Protein AF-A0A7S1WES9-F1 (afdb_monomer_lite)

InterPro domains:
  IPR001609 Myosin head, motor domain-like [PS51456] (1-42)
  IPR027417 P-loop containing nucleoside triphosphate hydrolase [SSF52540] (3-101)

Foldseek 3Di:
DVVLVVVLVCQLVPNDPVQWDDDPDDIDGHPPVVVVVVCCVVVVDDGDVVSNVVSVVVVVVVVVVVVVVVVVCVVVVVVVVVVVVVVVVVVVVVVVVVVVVVVVVVVVVVVVVVVVVD

Sequence (118 aa):
GMRTFIEALMTAYEVPRKEWVLGMSRLFLKAGQLQALEDMRSEGARPKTENLARIVSGIIRKRWGRAGNAVRLCNYIPRLVAEIRERKLRALRRFRAAARAVRLARALWRTVRERRLE

pLDDT: mean 82.08, std 10.6, range [54.97, 95.56]

Structure (mmCIF, N/CA/C/O backbone):
data_AF-A0A7S1WES9-F1
#
_entry.id   AF-A0A7S1WES9-F1
#
loop_
_atom_site.group_PDB
_atom_site.id
_atom_site.type_symbol
_atom_site.label_atom_id
_atom_site.label_alt_id
_atom_site.label_comp_id
_atom_site.label_asym_id
_atom_site.label_entity_id
_atom_site.label_seq_id
_atom_site.pdbx_PDB_ins_code
_atom_site.Cartn_x
_atom_site.Cartn_y
_atom_site.Cartn_z
_atom_site.occupancy
_atom_site.B_iso_or_equiv
_atom_site.auth_seq_id
_atom_site.auth_comp_id
_atom_site.auth_asym_id
_atom_site.auth_atom_id
_atom_site.pdbx_PDB_model_num
ATOM 1 N N . GLY A 1 1 ? -1.428 4.112 17.222 1.00 62.56 1 GLY A N 1
ATOM 2 C CA . GLY A 1 1 ? -2.032 3.504 18.426 1.00 62.56 1 GLY A CA 1
ATOM 3 C C . GLY A 1 1 ? -3.368 4.138 18.761 1.00 62.56 1 GLY A C 1
ATOM 4 O O . GLY A 1 1 ? -4.389 3.474 18.662 1.00 62.56 1 GLY A O 1
ATOM 5 N N . MET A 1 2 ? -3.361 5.433 19.077 1.00 69.44 2 MET A N 1
ATOM 6 C CA . MET A 1 2 ? -4.509 6.174 19.620 1.00 69.44 2 MET A CA 1
ATOM 7 C C . MET A 1 2 ? -5.757 6.209 18.713 1.00 69.44 2 MET A C 1
ATOM 9 O O . MET A 1 2 ? -6.863 6.005 19.188 1.00 69.44 2 MET A O 1
ATOM 13 N N . ARG A 1 3 ? -5.596 6.341 17.387 1.00 76.31 3 ARG A N 1
ATOM 14 C CA . ARG A 1 3 ? -6.717 6.302 16.419 1.00 76.31 3 ARG A CA 1
ATOM 15 C C . ARG A 1 3 ? -7.465 4.967 16.409 1.00 76.31 3 ARG A C 1
ATOM 17 O O . ARG A 1 3 ? -8.684 4.945 16.326 1.00 76.31 3 ARG A O 1
ATOM 24 N N . THR A 1 4 ? -6.733 3.861 16.527 1.00 75.75 4 THR A N 1
ATOM 25 C CA . THR A 1 4 ? -7.311 2.510 16.599 1.00 75.75 4 THR A CA 1
ATOM 26 C C . THR A 1 4 ? -7.980 2.266 17.946 1.00 75.75 4 THR A C 1
ATOM 28 O O . THR A 1 4 ? -8.997 1.589 17.994 1.00 75.75 4 THR A O 1
ATOM 31 N N . PHE A 1 5 ? -7.431 2.838 19.020 1.00 75.25 5 PHE A N 1
ATOM 32 C CA . PHE A 1 5 ? -8.058 2.818 20.338 1.00 75.25 5 PHE A CA 1
ATOM 33 C C . PHE A 1 5 ? -9.384 3.583 20.338 1.00 75.25 5 PHE A C 1
ATOM 35 O O . PHE A 1 5 ? -10.385 3.041 20.779 1.00 75.25 5 PHE A O 1
ATOM 42 N N . ILE A 1 6 ? -9.425 4.789 19.768 1.00 77.31 6 ILE A N 1
ATOM 43 C CA . ILE A 1 6 ? -10.664 5.571 19.689 1.00 77.31 6 ILE A CA 1
ATOM 44 C C . ILE A 1 6 ? -11.682 4.896 18.762 1.00 77.31 6 ILE A C 1
ATOM 46 O O . ILE A 1 6 ? -12.846 4.804 19.120 1.00 77.31 6 ILE A O 1
ATOM 50 N N . GLU A 1 7 ? -11.260 4.335 17.622 1.00 76.81 7 GLU A N 1
ATOM 51 C CA . GLU A 1 7 ? -12.145 3.506 16.785 1.00 76.81 7 GLU A CA 1
ATOM 52 C C . GLU A 1 7 ? -12.719 2.311 17.558 1.00 76.81 7 GLU A C 1
ATOM 54 O O . GLU A 1 7 ? -13.909 2.024 17.441 1.00 76.81 7 GLU A O 1
ATOM 59 N N . ALA A 1 8 ? -11.892 1.627 18.351 1.00 74.25 8 ALA A N 1
ATOM 60 C CA . ALA A 1 8 ? -12.329 0.518 19.188 1.00 74.25 8 ALA A CA 1
ATOM 61 C C . ALA A 1 8 ? -13.322 0.979 20.257 1.00 74.25 8 ALA A C 1
ATOM 63 O O . ALA A 1 8 ? -14.358 0.352 20.429 1.00 74.25 8 ALA A O 1
ATOM 64 N N . LEU A 1 9 ? -13.038 2.097 20.922 1.00 76.75 9 LEU A N 1
ATOM 65 C CA . LEU A 1 9 ? -13.887 2.657 21.964 1.00 76.75 9 LEU A CA 1
ATOM 66 C C . LEU A 1 9 ? -15.248 3.063 21.389 1.00 76.75 9 LEU A C 1
ATOM 68 O O . LEU A 1 9 ? -16.268 2.569 21.846 1.00 76.75 9 LEU A O 1
ATOM 72 N N . MET A 1 10 ? -15.280 3.828 20.299 1.00 78.19 10 MET A N 1
ATOM 73 C CA . MET A 1 10 ? -16.535 4.217 19.641 1.00 78.19 10 MET A CA 1
ATOM 74 C C . MET A 1 10 ? -17.350 3.006 19.159 1.00 78.19 10 MET A C 1
ATOM 76 O O . MET A 1 10 ? -18.573 3.014 19.229 1.00 78.19 10 MET A O 1
ATOM 80 N N . THR A 1 11 ? -16.681 1.940 18.701 1.00 75.06 11 THR A N 1
ATOM 81 C CA . THR A 1 11 ? -17.362 0.713 18.253 1.00 75.06 11 THR A CA 1
ATOM 82 C C . THR A 1 11 ? -17.896 -0.112 19.427 1.00 75.06 11 THR A C 1
ATOM 84 O O . THR A 1 11 ? -18.955 -0.718 19.307 1.00 75.06 11 THR A O 1
ATOM 87 N N . ALA A 1 12 ? -17.182 -0.155 20.557 1.00 70.25 12 ALA A N 1
ATOM 88 C CA . ALA A 1 12 ? -17.585 -0.929 21.734 1.00 70.25 12 ALA A CA 1
ATOM 89 C C . ALA A 1 12 ? -18.903 -0.418 22.332 1.00 70.25 12 ALA A C 1
ATOM 91 O O . ALA A 1 12 ? -19.689 -1.213 22.844 1.00 70.25 12 ALA A O 1
ATOM 92 N N . TYR A 1 13 ? -19.140 0.886 22.192 1.00 70.50 13 TYR A N 1
ATOM 93 C CA . TYR A 1 13 ? -20.330 1.594 22.657 1.00 70.50 13 TYR A CA 1
ATOM 94 C C . TYR A 1 13 ? -21.338 1.898 21.541 1.00 70.50 13 TYR A C 1
ATOM 96 O O . TYR A 1 13 ? -22.231 2.713 21.724 1.00 70.50 13 TYR A O 1
ATOM 104 N N . GLU A 1 14 ? -21.196 1.245 20.383 1.00 71.12 14 GLU A N 1
ATOM 105 C CA . GLU A 1 14 ? -22.160 1.308 19.275 1.00 71.12 14 GLU A CA 1
ATOM 106 C C . GLU A 1 14 ? -22.399 2.724 18.708 1.00 71.12 14 GLU A C 1
ATOM 108 O O . GLU A 1 14 ? -23.371 2.945 17.990 1.00 71.12 14 GLU A O 1
ATOM 113 N N . VAL A 1 15 ? -21.474 3.669 18.935 1.00 74.19 15 VAL A N 1
ATOM 114 C CA . VAL A 1 15 ? -21.580 5.038 18.410 1.00 74.19 15 VAL A CA 1
ATOM 115 C C . VAL A 1 15 ? -21.363 5.017 16.890 1.00 74.19 15 VAL A C 1
ATOM 117 O O . VAL A 1 15 ? -20.262 4.682 16.418 1.00 74.19 15 VAL A O 1
ATOM 120 N N . PRO A 1 16 ? -22.370 5.394 16.078 1.00 75.88 16 PRO A N 1
ATOM 121 C CA . PRO A 1 16 ? -22.268 5.314 14.630 1.00 75.88 16 PRO A CA 1
ATOM 122 C C . PRO A 1 16 ? -21.130 6.184 14.091 1.00 75.88 16 PRO A C 1
ATOM 124 O O . PRO A 1 16 ? -20.965 7.342 14.464 1.00 75.88 16 PRO A O 1
ATOM 127 N N . ARG A 1 17 ? -20.372 5.671 13.112 1.00 76.94 17 ARG A N 1
ATOM 128 C CA . ARG A 1 17 ? -19.221 6.382 12.510 1.00 76.94 17 ARG A CA 1
ATOM 129 C C . ARG A 1 17 ? -19.574 7.730 11.858 1.00 76.94 17 ARG A C 1
ATOM 131 O O . ARG A 1 17 ? -18.683 8.508 11.549 1.00 76.94 17 ARG A O 1
ATOM 138 N N . LYS A 1 18 ? -20.860 8.003 11.620 1.00 81.06 18 LYS A N 1
ATOM 139 C CA . LYS A 1 18 ? -21.368 9.278 11.081 1.00 81.06 18 LYS A CA 1
ATOM 140 C C . LYS A 1 18 ? -21.529 10.368 12.149 1.00 81.06 18 LYS A C 1
ATOM 142 O O . LYS A 1 18 ? -21.798 11.520 11.807 1.00 81.06 18 LYS A O 1
ATOM 147 N N . GLU A 1 19 ? -21.414 10.001 13.420 1.00 80.81 19 GLU A N 1
ATOM 148 C CA . GLU A 1 19 ? -21.675 10.876 14.566 1.00 80.81 19 GLU A CA 1
ATOM 149 C C . GLU A 1 19 ? -20.400 11.360 15.246 1.00 80.81 19 GLU A C 1
ATOM 151 O O . GLU A 1 19 ? -20.447 12.227 16.114 1.00 80.81 19 GLU A O 1
ATOM 156 N N . TRP A 1 20 ? -19.249 10.861 14.801 1.00 84.38 20 TRP A N 1
ATOM 157 C CA . TRP A 1 20 ? -17.958 11.263 15.320 1.00 84.38 20 TRP A CA 1
ATOM 158 C C . TRP A 1 20 ? -16.897 11.279 14.224 1.00 84.38 20 TRP A C 1
ATOM 160 O O . TRP A 1 20 ? -16.927 10.506 13.266 1.00 84.38 20 TRP A O 1
ATOM 170 N N . VAL A 1 21 ? -15.934 12.181 14.368 1.00 85.50 21 VAL A N 1
ATOM 171 C CA . VAL A 1 21 ? -14.823 12.359 13.437 1.00 85.50 21 VAL A CA 1
ATOM 172 C C . VAL A 1 21 ? -13.535 12.460 14.231 1.00 85.50 21 VAL A C 1
ATOM 174 O O . VAL A 1 21 ? -13.410 13.258 15.157 1.00 85.50 21 VAL A O 1
ATOM 177 N N . LEU A 1 22 ? -12.538 11.667 13.840 1.00 83.00 22 LEU A N 1
ATOM 178 C CA . LEU A 1 22 ? -11.198 11.804 14.390 1.00 83.00 22 LEU A CA 1
ATOM 179 C C . LEU A 1 22 ? -10.357 12.757 13.538 1.00 83.00 22 LEU A C 1
ATOM 181 O O . LEU A 1 22 ? -9.964 12.409 12.415 1.00 83.00 22 LEU A O 1
ATOM 185 N N . GLY A 1 23 ? -10.044 13.922 14.105 1.00 81.62 23 GLY A N 1
ATOM 186 C CA . GLY A 1 23 ? -9.055 14.850 13.570 1.00 81.62 23 GLY A CA 1
ATOM 187 C C . GLY A 1 23 ? -7.619 14.340 13.743 1.00 81.62 23 GLY A C 1
ATOM 188 O O . GLY A 1 23 ? -7.375 13.155 13.987 1.00 81.62 23 GLY A O 1
ATOM 189 N N . MET A 1 24 ? -6.649 15.246 13.607 1.00 75.31 24 MET A N 1
ATOM 190 C CA . MET A 1 24 ? -5.222 14.931 13.782 1.00 75.31 24 MET A CA 1
ATOM 191 C C . MET A 1 24 ? -4.893 14.545 15.232 1.00 75.31 24 MET A C 1
ATOM 193 O O . MET A 1 24 ? -4.171 13.580 15.466 1.00 75.31 24 MET A O 1
ATOM 197 N N . SER A 1 25 ? -5.465 15.267 16.198 1.00 77.69 25 SER A N 1
ATOM 198 C CA . SER A 1 25 ? -5.199 15.099 17.635 1.00 77.69 25 SER A CA 1
ATOM 199 C C . SER A 1 25 ? -6.456 15.060 18.508 1.00 77.69 25 SER A C 1
ATOM 201 O O . SER A 1 25 ? -6.369 14.697 19.677 1.00 77.69 25 SER A O 1
ATOM 203 N N . ARG A 1 26 ? -7.623 15.429 17.964 1.00 81.56 26 ARG A N 1
ATOM 204 C CA . ARG A 1 26 ? -8.876 15.581 18.717 1.00 81.56 26 ARG A CA 1
ATOM 205 C C . ARG A 1 26 ? -9.995 14.732 18.119 1.00 81.56 26 ARG A C 1
ATOM 207 O O . ARG A 1 26 ? -10.087 14.586 16.897 1.00 81.56 26 ARG A O 1
ATOM 214 N N . LEU A 1 27 ? -10.826 14.175 18.996 1.00 82.88 27 LEU A N 1
ATOM 215 C CA . LEU A 1 27 ? -12.081 13.515 18.654 1.00 82.88 27 LEU A CA 1
ATOM 216 C C . LEU A 1 27 ? -13.192 14.567 18.668 1.00 82.88 27 LEU A C 1
ATOM 218 O O . LEU A 1 27 ? -13.382 15.245 19.672 1.00 82.88 27 LEU A O 1
ATOM 222 N N . PHE A 1 28 ? -13.903 14.697 17.555 1.00 83.94 28 PHE A N 1
ATOM 223 C CA . PHE A 1 28 ? -15.072 15.556 17.426 1.00 83.94 28 PHE A CA 1
ATOM 224 C C . PHE A 1 28 ? -16.319 14.684 17.418 1.00 83.94 28 PHE A C 1
ATOM 226 O O . PHE A 1 28 ? -16.369 13.693 16.689 1.00 83.94 28 PHE A O 1
ATOM 233 N N . LEU A 1 29 ? -17.316 15.055 18.209 1.00 82.94 29 LEU A N 1
ATOM 234 C CA . LEU A 1 29 ? -18.596 14.361 18.310 1.00 82.94 29 LEU A CA 1
ATOM 235 C C . LEU A 1 29 ? -19.710 15.323 17.919 1.00 82.94 29 LEU A C 1
ATOM 237 O O . LEU A 1 29 ? -19.604 16.528 18.156 1.00 82.94 29 LEU A O 1
ATOM 241 N N . LYS A 1 30 ? -20.771 14.801 17.307 1.00 82.25 30 LYS A N 1
ATOM 242 C CA . LYS A 1 30 ? -21.994 15.574 17.092 1.00 82.25 30 LYS A CA 1
ATOM 243 C C . LYS A 1 30 ? -22.672 15.883 18.431 1.00 82.25 30 LYS A C 1
ATOM 245 O O . LYS A 1 30 ? -22.516 15.149 19.407 1.00 82.25 30 LYS A O 1
ATOM 250 N N . ALA A 1 31 ? -23.425 16.983 18.461 1.00 71.62 31 ALA A N 1
ATOM 251 C CA . ALA A 1 31 ? -24.187 17.402 19.634 1.00 71.62 31 ALA A CA 1
ATOM 252 C C . ALA A 1 31 ? -25.099 16.263 20.136 1.00 71.62 31 ALA A C 1
ATOM 254 O O . ALA A 1 31 ? -25.711 15.567 19.328 1.00 71.62 31 ALA A O 1
ATOM 255 N N . GLY A 1 32 ? -25.143 16.056 21.456 1.00 70.69 32 GLY A N 1
ATOM 256 C CA . GLY A 1 32 ? -25.880 14.963 22.110 1.00 70.69 32 GLY A CA 1
ATOM 257 C C . GLY A 1 32 ? -25.052 13.705 22.408 1.00 70.69 32 GLY A C 1
ATOM 258 O O . GLY A 1 32 ? -25.375 12.986 23.344 1.00 70.69 32 GLY A O 1
ATOM 259 N N . GLN A 1 33 ? -23.937 13.475 21.702 1.00 72.56 33 GLN A N 1
ATOM 260 C CA . GLN A 1 33 ? -23.065 12.307 21.935 1.00 72.56 33 GLN A CA 1
ATOM 261 C C . GLN A 1 33 ? -21.971 12.549 22.989 1.00 72.56 33 GLN A C 1
ATOM 263 O O . GLN A 1 33 ? -21.302 11.611 23.418 1.00 72.56 33 GLN A O 1
ATOM 268 N N . LEU A 1 34 ? -21.771 13.803 23.413 1.00 72.69 34 LEU A N 1
ATOM 269 C CA . LEU A 1 34 ? -20.834 14.131 24.492 1.00 72.69 34 LEU A CA 1
ATOM 270 C C . LEU A 1 34 ? -21.370 13.675 25.854 1.00 72.69 34 LEU A C 1
ATOM 272 O O . LEU A 1 34 ? -20.602 13.130 26.637 1.00 72.69 34 LEU A O 1
ATOM 276 N N . GLN A 1 35 ? -22.681 13.811 26.081 1.00 68.12 35 GLN A N 1
ATOM 277 C CA . GLN A 1 35 ? -23.346 13.353 27.302 1.00 68.12 35 GLN A CA 1
ATOM 278 C C . GLN A 1 35 ? -23.134 11.848 27.493 1.00 68.12 35 GLN A C 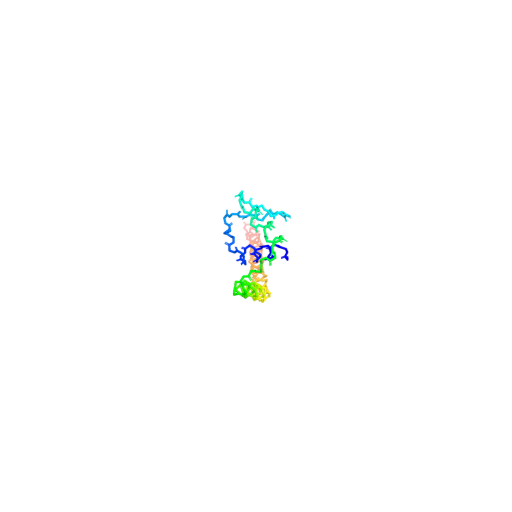1
ATOM 280 O O . GLN A 1 35 ? -22.634 11.432 28.525 1.00 68.12 35 GLN A O 1
ATOM 285 N N . ALA A 1 36 ? -23.320 11.049 26.436 1.00 6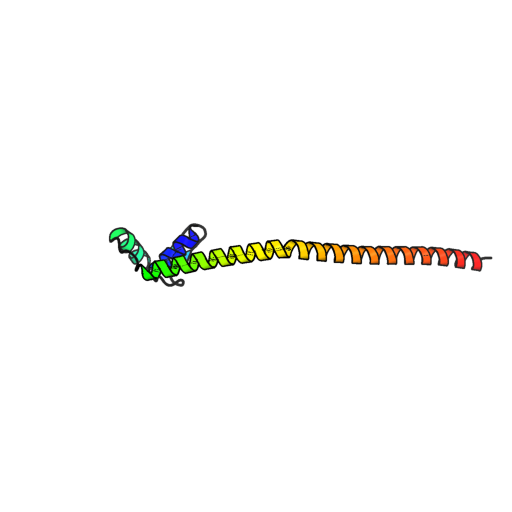6.94 36 ALA A N 1
ATOM 286 C CA . ALA A 1 36 ? -23.031 9.614 26.467 1.00 66.94 36 ALA A CA 1
ATOM 287 C C . ALA A 1 36 ? -21.569 9.294 26.850 1.00 66.94 36 ALA A C 1
ATOM 289 O O . ALA A 1 36 ? -21.298 8.268 27.467 1.00 66.94 36 ALA A O 1
ATOM 290 N N . LEU A 1 37 ? -20.610 10.166 26.510 1.00 70.62 37 LEU A N 1
ATOM 291 C CA . LEU A 1 37 ? -19.205 10.040 26.918 1.00 70.62 37 LEU A CA 1
ATOM 292 C C . LEU A 1 37 ? -18.924 10.482 28.352 1.00 70.62 37 LEU A C 1
ATOM 294 O O . LEU A 1 37 ? -18.049 9.910 29.005 1.00 70.62 37 LEU A O 1
ATOM 298 N N . GLU A 1 38 ? -19.640 11.484 28.838 1.00 73.69 38 GLU A N 1
ATOM 299 C CA . GLU A 1 38 ? -19.539 11.961 30.214 1.00 73.69 38 GLU A CA 1
ATOM 300 C C . GLU A 1 38 ? -20.224 11.001 31.188 1.00 73.69 38 GLU A C 1
ATOM 302 O O . GLU A 1 38 ? -19.639 10.670 32.221 1.00 73.69 38 GLU A O 1
ATOM 307 N N . ASP A 1 39 ? -21.367 10.443 30.805 1.00 68.69 39 ASP A N 1
ATOM 308 C CA . ASP A 1 39 ? -22.061 9.382 31.531 1.00 68.69 39 ASP A CA 1
ATOM 309 C C . ASP A 1 39 ? -21.162 8.127 31.610 1.00 68.69 39 ASP A C 1
ATOM 311 O O . ASP A 1 39 ? -20.996 7.537 32.676 1.00 68.69 39 ASP A O 1
ATOM 315 N N . MET A 1 40 ? -20.425 7.793 30.536 1.00 66.56 40 MET A N 1
ATOM 316 C CA . MET A 1 40 ? -19.400 6.730 30.550 1.00 66.56 40 MET A CA 1
ATOM 317 C C . MET A 1 40 ? -18.264 6.975 31.553 1.00 66.56 40 MET A C 1
ATOM 319 O O . MET A 1 40 ? -17.755 6.024 32.152 1.00 66.56 40 MET A O 1
ATOM 323 N N . ARG A 1 41 ? -17.827 8.230 31.717 1.00 67.62 41 ARG A N 1
ATOM 324 C CA . ARG A 1 41 ? -16.773 8.593 32.678 1.00 67.62 41 ARG A CA 1
ATOM 325 C C . ARG A 1 41 ? -17.285 8.542 34.118 1.00 67.62 41 ARG A C 1
ATOM 327 O O . ARG A 1 41 ? -16.501 8.239 35.016 1.00 67.62 41 ARG A O 1
ATOM 334 N N . SER A 1 42 ? -18.560 8.857 34.315 1.00 70.31 42 SER A N 1
ATOM 335 C CA . SER A 1 42 ? -19.158 9.102 35.628 1.00 70.31 42 SER A CA 1
ATOM 336 C C . SER A 1 42 ? -19.796 7.848 36.231 1.00 70.31 42 SER A C 1
ATOM 338 O O . SER A 1 42 ? -19.661 7.619 37.428 1.00 70.31 42 SER A O 1
ATOM 340 N N . GLU A 1 43 ? -20.428 6.999 35.413 1.00 61.00 43 GLU A N 1
ATOM 341 C CA . GLU A 1 43 ? -21.214 5.843 35.879 1.00 61.00 43 GLU A CA 1
ATOM 342 C C . GLU A 1 43 ? -20.485 4.495 35.742 1.00 61.00 43 GLU A C 1
ATOM 344 O O . GLU A 1 43 ? -20.954 3.469 36.228 1.00 61.00 43 GLU A O 1
ATOM 349 N N . GLY A 1 44 ? -19.315 4.457 35.094 1.00 58.19 44 GLY A N 1
ATOM 350 C CA . GLY A 1 44 ? -18.515 3.231 34.982 1.00 58.19 44 GLY A CA 1
ATOM 351 C C . GLY A 1 44 ? -19.163 2.127 34.134 1.00 58.19 44 GLY A C 1
ATOM 352 O O . GLY A 1 44 ? -18.793 0.956 34.271 1.00 58.19 44 GLY A O 1
ATOM 353 N N . ALA A 1 45 ? -20.105 2.481 33.252 1.00 60.09 45 ALA A N 1
ATOM 354 C CA . ALA A 1 45 ? -20.782 1.563 32.343 1.00 60.09 45 ALA A CA 1
ATOM 355 C C . ALA A 1 45 ? -19.762 0.785 31.489 1.00 60.09 45 ALA A C 1
ATOM 357 O O . ALA A 1 45 ? -19.148 1.304 30.548 1.00 60.09 45 ALA A O 1
ATOM 358 N N . ARG A 1 46 ? -19.554 -0.489 31.843 1.00 61.72 46 ARG A N 1
ATOM 359 C CA . ARG A 1 46 ? -18.659 -1.386 31.107 1.00 61.72 46 ARG A CA 1
ATOM 360 C C . ARG A 1 46 ? -19.331 -1.785 29.789 1.00 61.72 46 ARG A C 1
ATOM 362 O O . ARG A 1 46 ? -20.494 -2.186 29.804 1.00 61.72 46 ARG A O 1
ATOM 369 N N . PRO A 1 47 ? -18.623 -1.707 28.651 1.00 66.00 47 PRO A N 1
ATOM 370 C CA . PRO A 1 47 ? -19.195 -2.100 27.376 1.00 66.00 47 PRO A CA 1
ATOM 371 C C . PRO A 1 47 ? -19.416 -3.616 27.353 1.00 66.00 47 PRO A C 1
ATOM 373 O O . PRO A 1 47 ? -18.678 -4.372 27.993 1.00 66.00 47 PRO A O 1
ATOM 376 N N . LYS A 1 48 ? -20.420 -4.063 26.590 1.00 70.44 48 LYS A N 1
ATOM 377 C CA . LYS A 1 48 ? -20.734 -5.488 26.408 1.00 70.44 48 LYS A CA 1
ATOM 378 C C . LYS A 1 48 ? -19.485 -6.244 25.937 1.00 70.44 48 LYS A C 1
ATOM 380 O O . LYS A 1 48 ? -18.837 -5.856 24.957 1.00 70.44 48 LYS A O 1
ATOM 385 N N . THR A 1 49 ? -19.126 -7.311 26.641 1.00 68.50 49 THR A N 1
ATOM 386 C CA . THR A 1 49 ? -17.897 -8.090 26.415 1.00 68.50 49 THR A CA 1
ATOM 387 C C . THR A 1 49 ? -17.855 -8.714 25.018 1.00 68.50 49 THR A C 1
ATOM 389 O O . THR A 1 49 ? -16.780 -8.828 24.423 1.00 68.50 49 THR A O 1
ATOM 392 N N . GLU A 1 50 ? -19.013 -9.027 24.433 1.00 73.25 50 GLU A N 1
ATOM 393 C CA . GLU A 1 50 ? -19.133 -9.565 23.075 1.00 73.25 50 GLU A CA 1
ATOM 394 C C . GLU A 1 50 ? -18.680 -8.553 22.010 1.00 73.25 50 GLU A C 1
ATOM 396 O O . GLU A 1 50 ? -18.028 -8.915 21.022 1.00 73.25 50 GLU A O 1
ATOM 401 N N . ASN A 1 51 ? -18.971 -7.266 22.222 1.00 71.12 51 ASN A N 1
ATOM 402 C CA . ASN A 1 51 ? -18.576 -6.196 21.307 1.00 71.12 51 ASN A CA 1
ATOM 403 C C . ASN A 1 51 ? -17.058 -5.978 21.351 1.00 71.12 51 ASN A C 1
ATOM 405 O O . ASN A 1 51 ? -16.417 -5.858 20.301 1.00 71.12 51 ASN A O 1
ATOM 409 N N . LEU A 1 52 ? -16.455 -6.030 22.543 1.00 69.38 52 LEU A N 1
ATOM 410 C CA . LEU A 1 52 ? -15.001 -5.956 22.711 1.00 69.38 52 LEU A CA 1
ATOM 411 C C . LEU A 1 52 ? -14.277 -7.092 21.973 1.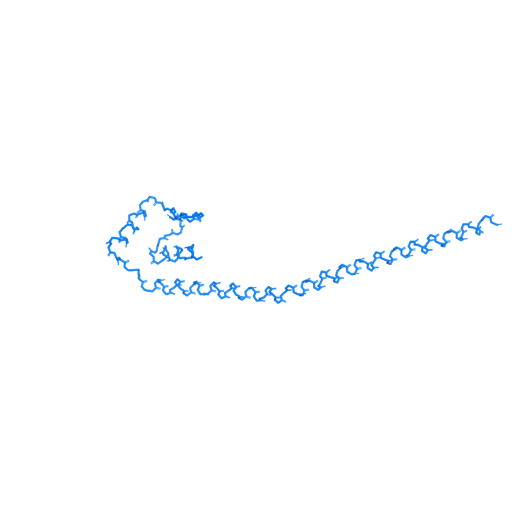00 69.38 52 LEU A C 1
ATOM 413 O O . LEU A 1 52 ? -13.326 -6.832 21.230 1.00 69.38 52 LEU A O 1
ATOM 417 N N . ALA A 1 53 ? -14.744 -8.336 22.106 1.00 72.81 53 ALA A N 1
ATOM 418 C CA . ALA A 1 53 ? -14.143 -9.486 21.428 1.00 72.81 53 ALA A CA 1
ATOM 419 C C . ALA A 1 53 ? -14.194 -9.353 19.891 1.00 72.81 53 ALA A C 1
ATOM 421 O O . ALA A 1 53 ? -13.212 -9.635 19.189 1.00 72.81 53 ALA A O 1
ATOM 422 N N . ARG A 1 54 ? -15.310 -8.848 19.348 1.00 77.12 54 ARG A N 1
ATOM 423 C CA . ARG A 1 54 ? -15.471 -8.578 17.908 1.00 77.12 54 ARG A CA 1
ATOM 424 C C . ARG A 1 54 ? -14.501 -7.503 17.408 1.00 77.12 54 ARG A C 1
ATOM 426 O O . ARG A 1 54 ? -13.930 -7.618 16.324 1.00 77.12 54 ARG A O 1
ATOM 433 N N . ILE A 1 55 ? -14.276 -6.468 18.208 1.00 75.38 55 ILE A N 1
ATOM 434 C CA . ILE A 1 55 ? -13.363 -5.374 17.865 1.00 75.38 55 ILE A CA 1
ATOM 435 C C . ILE A 1 55 ? -11.913 -5.845 17.902 1.00 75.38 55 ILE A C 1
ATOM 437 O O . ILE A 1 55 ? -11.163 -5.607 16.952 1.00 75.38 55 ILE A O 1
ATOM 441 N N . VAL A 1 56 ? -11.519 -6.548 18.964 1.00 76.44 56 VAL A N 1
ATOM 442 C CA . VAL A 1 56 ? -10.158 -7.076 19.114 1.00 76.44 56 VAL A CA 1
ATOM 443 C C . VAL A 1 56 ? -9.834 -8.046 17.980 1.00 76.44 56 VAL A C 1
ATOM 445 O O . VAL A 1 56 ? -8.810 -7.880 17.314 1.00 76.44 56 VAL A O 1
ATOM 448 N N . SER A 1 57 ? -10.728 -8.991 17.679 1.00 76.19 57 SER A N 1
ATOM 449 C CA . SER A 1 57 ? -10.548 -9.918 16.552 1.00 76.19 57 SER A CA 1
ATOM 450 C C . SER A 1 57 ? -10.446 -9.185 15.207 1.00 76.19 57 SER A C 1
ATOM 452 O O . SER A 1 57 ? -9.575 -9.504 14.393 1.00 76.19 57 SER A O 1
ATOM 454 N N . GLY A 1 58 ? -11.240 -8.130 14.992 1.00 81.38 58 GLY A N 1
ATOM 455 C CA . GLY A 1 58 ? -11.136 -7.265 13.815 1.00 81.38 58 GLY A CA 1
ATOM 456 C C . GLY A 1 58 ? -9.793 -6.528 13.706 1.00 81.38 58 GLY A C 1
ATOM 457 O O . GLY A 1 58 ? -9.208 -6.456 12.620 1.00 81.38 58 GLY A O 1
ATOM 458 N N . ILE A 1 59 ? -9.266 -6.005 14.817 1.00 81.19 59 ILE A N 1
ATOM 459 C CA . ILE A 1 59 ? -7.958 -5.331 14.863 1.00 81.19 59 ILE A CA 1
ATOM 460 C C . ILE A 1 59 ? -6.834 -6.325 14.573 1.00 81.19 59 ILE A C 1
ATOM 462 O O . ILE A 1 59 ? -5.962 -6.037 13.747 1.00 81.19 59 ILE A O 1
ATOM 466 N N . ILE A 1 60 ? -6.866 -7.491 15.218 1.00 80.50 60 ILE A N 1
ATOM 467 C CA . ILE A 1 60 ? -5.890 -8.564 15.015 1.00 80.50 60 ILE A CA 1
ATOM 468 C C . ILE A 1 60 ? -5.886 -8.981 13.541 1.00 80.50 60 ILE A C 1
ATOM 470 O O . ILE A 1 60 ? -4.832 -8.975 12.907 1.00 80.50 60 ILE A O 1
ATOM 474 N N . ARG A 1 61 ? -7.061 -9.218 12.944 1.00 87.06 61 ARG A N 1
ATOM 475 C CA . ARG A 1 61 ? -7.194 -9.576 11.523 1.00 87.06 61 ARG A CA 1
ATOM 476 C C . ARG A 1 61 ? -6.598 -8.521 10.592 1.00 87.06 61 ARG A C 1
ATOM 478 O O . ARG A 1 61 ? -5.866 -8.861 9.665 1.00 87.06 61 ARG A O 1
ATOM 485 N N . LYS A 1 62 ? -6.857 -7.233 10.848 1.00 83.62 62 LYS A N 1
ATOM 486 C CA . LYS A 1 62 ? -6.274 -6.128 10.064 1.00 83.62 62 LYS A CA 1
ATOM 487 C C . LYS A 1 62 ? -4.751 -6.074 10.195 1.00 83.62 62 LYS A C 1
ATOM 489 O O . LYS A 1 62 ? -4.073 -5.799 9.206 1.00 83.62 62 LYS A O 1
ATOM 494 N N . ARG A 1 63 ? -4.204 -6.330 11.388 1.00 85.56 63 ARG A N 1
ATOM 495 C CA . ARG A 1 63 ? -2.749 -6.384 11.612 1.00 85.56 63 ARG A CA 1
ATOM 496 C C . ARG A 1 63 ? -2.109 -7.540 10.850 1.00 85.56 63 ARG A C 1
ATOM 498 O O . ARG A 1 63 ? -1.138 -7.301 10.139 1.00 85.56 63 ARG A O 1
ATOM 505 N N . TRP A 1 64 ? -2.694 -8.733 10.911 1.00 90.06 64 TRP A N 1
ATOM 506 C CA . TRP A 1 64 ? -2.233 -9.884 10.130 1.00 90.06 64 TRP A CA 1
ATOM 507 C C . TRP A 1 64 ? -2.322 -9.639 8.625 1.00 90.06 64 TRP A C 1
ATOM 509 O O . TRP A 1 64 ? -1.376 -9.941 7.905 1.00 90.06 64 TRP A O 1
ATOM 519 N N . GLY A 1 65 ? -3.399 -9.008 8.149 1.00 91.56 65 GLY A N 1
ATOM 520 C CA . GLY A 1 65 ? -3.519 -8.607 6.746 1.00 91.56 65 GLY A CA 1
ATOM 521 C C . GLY A 1 65 ? -2.411 -7.641 6.310 1.00 91.56 65 GLY A C 1
ATOM 522 O O . GLY A 1 65 ? -1.806 -7.826 5.257 1.00 91.56 65 GLY A O 1
ATOM 523 N N . ARG A 1 66 ? -2.083 -6.641 7.140 1.00 91.06 66 ARG A N 1
ATOM 524 C CA . ARG A 1 66 ? -0.968 -5.713 6.873 1.00 91.06 66 ARG A CA 1
ATOM 525 C C . ARG A 1 66 ? 0.387 -6.413 6.887 1.00 91.06 66 ARG A C 1
ATOM 527 O O . ARG A 1 66 ? 1.187 -6.154 5.996 1.00 91.06 66 ARG A O 1
ATOM 534 N N . ALA A 1 67 ? 0.629 -7.298 7.852 1.00 92.06 67 ALA A N 1
ATOM 535 C CA . ALA A 1 67 ? 1.862 -8.076 7.928 1.00 92.06 67 ALA A CA 1
ATOM 536 C C . ALA A 1 67 ? 2.023 -8.981 6.696 1.00 92.06 67 ALA A C 1
ATOM 538 O O . ALA A 1 67 ? 3.062 -8.954 6.044 1.00 92.06 67 ALA A O 1
ATOM 539 N N . GLY A 1 68 ? 0.965 -9.699 6.307 1.00 94.81 68 GLY A N 1
ATOM 540 C CA . GLY A 1 68 ? 0.956 -10.521 5.098 1.00 94.81 68 GLY A CA 1
ATOM 541 C C . GLY A 1 68 ? 1.220 -9.704 3.831 1.00 94.81 68 GLY A C 1
ATOM 542 O O . GLY A 1 68 ? 2.028 -10.107 2.996 1.00 94.81 68 GLY A O 1
ATOM 543 N N . ASN A 1 69 ? 0.606 -8.525 3.703 1.00 94.25 69 ASN A N 1
ATOM 544 C CA . ASN A 1 69 ? 0.869 -7.620 2.582 1.00 94.25 69 ASN A CA 1
ATOM 545 C C . ASN A 1 69 ? 2.308 -7.093 2.578 1.00 94.25 69 ASN A C 1
ATOM 547 O O . ASN A 1 69 ? 2.912 -7.021 1.512 1.00 94.25 69 ASN A O 1
ATOM 551 N N . ALA A 1 70 ? 2.872 -6.768 3.743 1.00 93.56 70 ALA A N 1
ATOM 552 C CA . ALA A 1 70 ? 4.265 -6.346 3.854 1.00 93.56 70 ALA A CA 1
ATOM 553 C C . ALA A 1 70 ? 5.222 -7.461 3.411 1.00 93.56 70 ALA A C 1
ATOM 555 O O . ALA A 1 70 ? 6.107 -7.211 2.601 1.00 93.56 70 ALA A O 1
ATOM 556 N N . VAL A 1 71 ? 4.999 -8.705 3.845 1.00 95.00 71 VAL A N 1
ATOM 557 C CA . VAL A 1 71 ? 5.801 -9.862 3.411 1.00 95.00 71 VAL A CA 1
ATOM 558 C C . VAL A 1 71 ? 5.687 -10.082 1.901 1.00 95.00 71 VAL A C 1
ATOM 560 O O . VAL A 1 71 ? 6.700 -10.243 1.220 1.00 95.00 71 VAL A O 1
ATOM 563 N N . ARG A 1 72 ? 4.469 -10.032 1.344 1.00 94.75 72 ARG A N 1
ATOM 564 C CA . ARG A 1 72 ? 4.257 -10.122 -0.112 1.00 94.75 72 ARG A CA 1
ATOM 565 C C . ARG A 1 72 ? 5.001 -9.020 -0.858 1.00 94.75 72 ARG A C 1
ATOM 567 O O . ARG A 1 72 ? 5.624 -9.302 -1.876 1.00 94.75 72 ARG A O 1
ATOM 574 N N . LEU A 1 73 ? 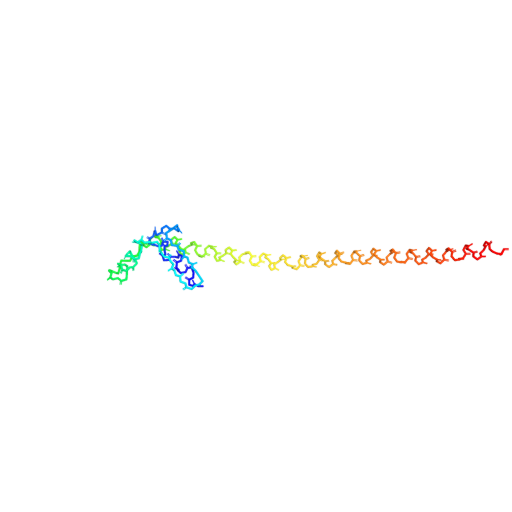4.968 -7.792 -0.343 1.00 94.25 73 LEU A N 1
ATOM 575 C CA . LEU A 1 73 ? 5.677 -6.659 -0.925 1.00 94.25 73 LEU A CA 1
ATOM 576 C C . LEU A 1 73 ? 7.194 -6.869 -0.882 1.00 94.25 73 LEU A C 1
ATOM 578 O O . LEU A 1 73 ? 7.847 -6.717 -1.911 1.00 94.25 73 LEU A O 1
ATOM 582 N N . CYS A 1 74 ? 7.745 -7.283 0.260 1.00 93.56 74 CYS A N 1
ATOM 583 C CA . CYS A 1 74 ? 9.170 -7.584 0.405 1.00 93.56 74 CYS A CA 1
ATOM 584 C C . CYS A 1 74 ? 9.630 -8.682 -0.562 1.00 93.56 74 CYS A C 1
ATOM 586 O O . CYS A 1 74 ? 10.713 -8.578 -1.128 1.00 93.56 74 CYS A O 1
ATOM 588 N N . ASN A 1 75 ? 8.789 -9.687 -0.816 1.00 94.62 75 ASN A N 1
ATOM 589 C CA . ASN A 1 75 ? 9.076 -10.740 -1.793 1.00 94.62 75 ASN A CA 1
ATOM 590 C C . ASN A 1 75 ? 8.904 -10.276 -3.251 1.00 94.62 75 ASN A C 1
ATOM 592 O O . ASN A 1 75 ? 9.551 -10.806 -4.155 1.00 94.62 75 ASN A O 1
ATOM 596 N N . TYR A 1 76 ? 8.037 -9.293 -3.500 1.00 95.56 76 TYR A N 1
ATOM 597 C CA . TYR A 1 76 ? 7.762 -8.760 -4.834 1.00 95.56 76 TYR A CA 1
ATOM 598 C C . TYR A 1 76 ? 8.811 -7.741 -5.304 1.00 95.56 76 TYR A C 1
ATOM 600 O O . TYR A 1 76 ? 9.252 -7.800 -6.453 1.00 95.56 76 TYR A O 1
ATOM 608 N N . ILE A 1 77 ? 9.256 -6.841 -4.420 1.00 94.69 77 ILE A N 1
ATOM 609 C CA . ILE A 1 77 ? 10.248 -5.793 -4.714 1.00 94.69 77 ILE A CA 1
ATOM 610 C C . ILE A 1 77 ? 11.491 -6.306 -5.466 1.00 94.69 77 ILE A C 1
ATOM 612 O O . ILE A 1 77 ? 11.833 -5.700 -6.484 1.00 94.69 77 ILE A O 1
ATOM 616 N N . PRO A 1 78 ? 12.176 -7.393 -5.055 1.00 93.25 78 PRO A N 1
ATOM 617 C CA . PRO A 1 78 ? 13.380 -7.839 -5.754 1.00 93.25 78 PRO A CA 1
ATOM 618 C C . PRO A 1 78 ? 13.098 -8.250 -7.204 1.00 93.25 78 PRO A C 1
ATOM 620 O O . PRO A 1 78 ? 13.894 -7.939 -8.091 1.00 93.25 78 PRO A O 1
ATOM 623 N N . ARG A 1 79 ? 11.943 -8.875 -7.469 1.00 93.19 79 ARG A N 1
ATOM 624 C CA . ARG A 1 79 ? 11.522 -9.258 -8.827 1.00 93.19 79 ARG A CA 1
ATOM 625 C C . ARG A 1 79 ? 11.265 -8.024 -9.685 1.00 93.19 79 ARG A C 1
ATOM 627 O O . ARG A 1 79 ? 11.785 -7.926 -10.793 1.00 93.19 79 ARG A O 1
ATOM 634 N N . LEU A 1 80 ? 10.554 -7.041 -9.133 1.00 94.12 80 LEU A N 1
ATOM 635 C CA . LEU A 1 80 ? 10.294 -5.774 -9.814 1.00 94.12 80 LEU A CA 1
ATOM 636 C C . LEU A 1 80 ? 11.598 -5.037 -10.165 1.00 94.12 80 LEU A C 1
ATOM 638 O O . LEU A 1 80 ? 11.756 -4.530 -11.276 1.00 94.12 80 LEU A O 1
ATOM 642 N N . VAL A 1 81 ? 12.558 -4.990 -9.238 1.00 94.25 81 VAL A N 1
ATOM 643 C CA . VAL A 1 81 ? 13.862 -4.353 -9.474 1.00 94.25 81 VAL A CA 1
ATOM 644 C C . VAL A 1 81 ? 14.646 -5.084 -10.565 1.00 94.25 81 VAL A C 1
ATOM 646 O O . VAL A 1 81 ? 15.246 -4.423 -11.418 1.00 94.25 81 VAL A O 1
ATOM 649 N N . ALA A 1 82 ? 14.631 -6.420 -10.571 1.00 94.19 82 ALA A N 1
ATOM 650 C CA . ALA A 1 82 ? 15.263 -7.216 -11.619 1.00 94.19 82 ALA A CA 1
ATOM 651 C C . ALA A 1 82 ? 14.660 -6.902 -12.998 1.00 94.19 82 ALA A C 1
ATOM 653 O O . ALA A 1 82 ? 15.398 -6.564 -13.926 1.00 94.19 82 ALA A O 1
ATOM 654 N N . GLU A 1 83 ? 13.330 -6.872 -13.113 1.00 94.44 83 GLU A N 1
ATOM 655 C CA . GLU A 1 83 ? 12.655 -6.512 -14.363 1.00 94.44 83 GLU A CA 1
ATOM 656 C C . GLU A 1 83 ? 13.027 -5.108 -14.854 1.00 94.44 83 GLU A C 1
ATOM 658 O O . GLU A 1 83 ? 13.325 -4.911 -16.036 1.00 94.44 83 GLU A O 1
ATOM 663 N N . ILE A 1 84 ? 13.041 -4.113 -13.961 1.00 93.56 84 ILE A N 1
ATOM 664 C CA . ILE A 1 84 ? 13.414 -2.738 -14.316 1.00 93.56 84 ILE A CA 1
ATOM 665 C C . ILE A 1 84 ? 14.860 -2.694 -14.825 1.00 93.56 84 ILE A C 1
ATOM 667 O O . ILE A 1 84 ? 15.140 -2.035 -15.834 1.00 93.56 84 ILE A O 1
ATOM 671 N N . ARG A 1 85 ? 15.784 -3.403 -14.163 1.00 93.06 85 ARG A N 1
ATOM 672 C CA . ARG A 1 85 ? 17.188 -3.492 -14.594 1.00 93.06 85 ARG A CA 1
ATOM 673 C C . ARG A 1 85 ? 17.301 -4.123 -15.977 1.00 93.06 85 ARG A C 1
ATOM 675 O O . ARG A 1 85 ? 17.969 -3.560 -16.842 1.00 93.06 85 ARG A O 1
ATOM 682 N N . GLU A 1 86 ? 16.606 -5.225 -16.234 1.00 93.81 86 GLU A N 1
ATOM 683 C CA . GLU A 1 86 ? 16.615 -5.869 -17.549 1.00 93.81 86 GLU A CA 1
ATOM 684 C C . GLU A 1 86 ? 16.036 -4.984 -18.653 1.00 93.81 86 GLU A C 1
ATOM 686 O O . GLU A 1 86 ? 16.565 -4.948 -19.766 1.00 93.81 86 GLU A O 1
ATOM 691 N N . ARG A 1 87 ? 14.942 -4.263 -18.380 1.00 92.12 87 ARG A N 1
ATOM 692 C CA . ARG A 1 87 ? 14.352 -3.318 -19.341 1.00 92.12 87 ARG A CA 1
ATOM 693 C C . ARG A 1 87 ? 15.349 -2.211 -19.689 1.00 92.12 87 ARG A C 1
ATOM 695 O O . ARG A 1 87 ? 15.561 -1.935 -20.87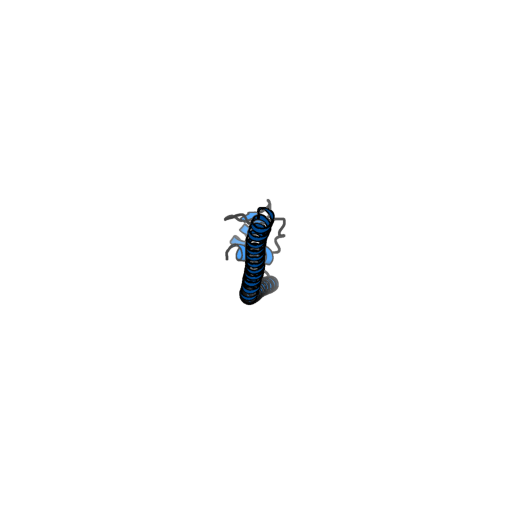1 1.00 92.12 87 ARG A O 1
ATOM 702 N N . LYS A 1 88 ? 16.033 -1.649 -18.686 1.00 91.69 88 LYS A N 1
ATOM 703 C CA . LYS A 1 88 ? 17.100 -0.653 -18.891 1.00 91.69 88 LYS A CA 1
ATOM 704 C C . LYS A 1 88 ? 18.267 -1.219 -19.703 1.00 91.69 88 LYS A C 1
ATOM 706 O O . LYS A 1 88 ? 18.709 -0.585 -20.658 1.00 91.69 88 LYS A O 1
ATOM 711 N N . LEU A 1 89 ? 18.736 -2.426 -19.385 1.00 92.00 89 LEU A N 1
ATOM 712 C CA . LEU A 1 89 ? 19.821 -3.080 -20.125 1.00 92.00 89 LEU A CA 1
ATOM 713 C C . LEU A 1 89 ? 19.440 -3.357 -21.585 1.0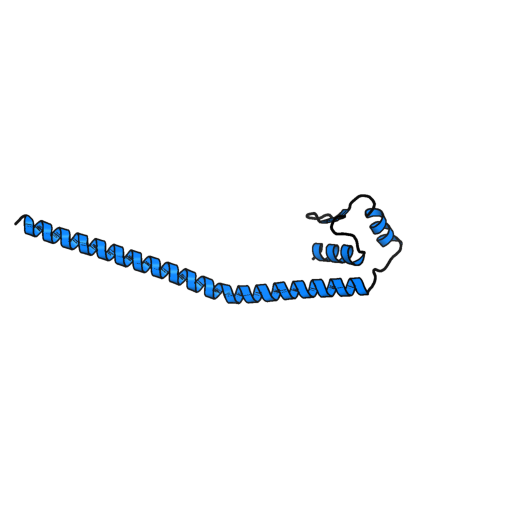0 92.00 89 LEU A C 1
ATOM 715 O O . LEU A 1 89 ? 20.247 -3.115 -22.483 1.00 92.00 89 LEU A O 1
ATOM 719 N N . ARG A 1 90 ? 18.208 -3.810 -21.847 1.00 92.06 90 ARG A N 1
ATOM 720 C CA . ARG A 1 90 ? 17.687 -4.002 -23.211 1.00 92.06 90 ARG A CA 1
ATOM 721 C C . ARG A 1 90 ? 17.658 -2.692 -23.996 1.00 92.06 90 ARG A C 1
ATOM 723 O O . ARG A 1 90 ? 18.117 -2.669 -25.137 1.00 92.06 90 ARG A O 1
ATOM 730 N N . ALA A 1 91 ? 17.186 -1.607 -23.385 1.00 91.56 91 ALA A N 1
ATOM 731 C CA . ALA A 1 91 ? 17.198 -0.287 -24.010 1.00 91.56 91 ALA A CA 1
ATOM 732 C C . ALA A 1 91 ? 18.630 0.156 -24.353 1.00 91.56 91 ALA A C 1
ATOM 734 O O . ALA A 1 91 ? 18.911 0.494 -25.501 1.00 91.56 91 ALA A O 1
ATOM 735 N N . LEU A 1 92 ? 19.568 0.054 -23.406 1.00 91.69 92 LEU A N 1
ATOM 736 C CA . LEU A 1 92 ? 20.975 0.407 -23.628 1.00 91.69 92 LEU A CA 1
ATOM 737 C C . LEU A 1 92 ? 21.630 -0.425 -24.738 1.00 91.69 92 LEU A C 1
ATOM 739 O O . LEU A 1 92 ? 22.386 0.116 -25.545 1.00 91.69 92 LEU A O 1
ATOM 743 N N . ARG A 1 93 ? 21.338 -1.730 -24.814 1.00 91.56 93 ARG A N 1
ATOM 744 C CA . ARG A 1 93 ? 21.831 -2.596 -25.897 1.00 91.56 93 ARG A CA 1
ATOM 745 C C . ARG A 1 93 ? 21.325 -2.130 -27.262 1.00 91.56 93 ARG A C 1
ATOM 747 O O . ARG A 1 93 ? 22.127 -2.035 -28.187 1.00 91.56 93 ARG A O 1
ATOM 754 N N . ARG A 1 94 ? 20.039 -1.781 -27.373 1.00 91.25 94 ARG A N 1
ATOM 755 C CA . ARG A 1 94 ? 19.450 -1.236 -28.609 1.00 91.25 94 ARG A CA 1
ATOM 756 C C . ARG A 1 94 ? 20.104 0.083 -29.013 1.00 91.25 94 ARG A C 1
ATOM 758 O O . ARG A 1 94 ? 20.520 0.218 -30.158 1.00 91.25 94 ARG A O 1
ATOM 765 N N . PHE A 1 95 ? 20.287 1.007 -28.069 1.00 91.12 95 PHE A N 1
ATOM 766 C CA . PHE A 1 95 ? 20.979 2.272 -28.334 1.00 91.12 95 PHE A CA 1
ATOM 767 C C . PHE A 1 95 ? 22.425 2.065 -28.793 1.00 91.12 95 PHE A C 1
ATOM 769 O O . PHE A 1 95 ? 22.854 2.674 -29.770 1.00 91.12 95 PHE A O 1
ATOM 776 N N . ARG A 1 96 ? 23.179 1.170 -28.142 1.00 92.50 96 ARG A N 1
ATOM 777 C CA . ARG A 1 96 ? 24.555 0.842 -28.552 1.00 92.50 96 ARG A CA 1
ATOM 778 C C . ARG A 1 96 ? 24.609 0.206 -29.940 1.00 92.50 96 ARG A C 1
ATOM 780 O O . ARG A 1 96 ? 25.498 0.547 -30.716 1.00 92.50 96 ARG A O 1
ATOM 787 N N . ALA A 1 97 ? 23.679 -0.695 -30.255 1.00 93.25 97 ALA A N 1
ATOM 788 C CA . ALA A 1 97 ? 23.584 -1.310 -31.575 1.00 93.25 97 ALA A CA 1
ATOM 789 C C . ALA A 1 97 ? 23.286 -0.261 -32.658 1.00 93.25 97 ALA A C 1
ATOM 791 O O . ALA A 1 97 ? 24.006 -0.198 -33.651 1.00 93.25 97 ALA A O 1
ATOM 792 N N . ALA A 1 98 ? 22.311 0.622 -32.422 1.00 93.62 98 ALA A N 1
ATOM 793 C CA . ALA A 1 98 ? 21.991 1.722 -33.328 1.00 93.62 98 ALA A CA 1
ATOM 794 C C . ALA A 1 98 ? 23.186 2.670 -33.527 1.00 93.62 98 ALA A C 1
ATOM 796 O O . ALA A 1 98 ? 23.541 2.994 -34.657 1.00 93.62 98 ALA A O 1
ATOM 797 N N . ALA A 1 99 ? 23.878 3.054 -32.450 1.00 93.69 99 ALA A N 1
ATOM 798 C CA . ALA A 1 99 ? 25.062 3.908 -32.534 1.00 93.69 99 ALA A CA 1
ATOM 799 C C . ALA A 1 99 ? 26.201 3.262 -33.344 1.00 93.69 99 ALA A C 1
ATOM 801 O O . ALA A 1 99 ? 26.868 3.943 -34.127 1.00 93.69 99 ALA A O 1
ATOM 802 N N . ARG A 1 100 ? 26.422 1.948 -33.190 1.00 94.69 100 ARG A N 1
ATOM 803 C CA . ARG A 1 100 ? 27.391 1.198 -34.007 1.00 94.69 100 ARG A CA 1
ATOM 804 C C . ARG A 1 100 ? 26.973 1.150 -35.473 1.00 94.69 100 ARG A C 1
ATOM 806 O O . ARG A 1 100 ? 27.808 1.427 -36.325 1.00 94.69 100 ARG A O 1
ATOM 813 N N . ALA A 1 101 ? 25.703 0.869 -35.758 1.00 95.12 101 ALA A N 1
ATOM 814 C CA . ALA A 1 101 ? 25.180 0.849 -37.121 1.00 95.12 101 ALA A CA 1
ATOM 815 C C . ALA A 1 101 ? 25.359 2.210 -37.815 1.00 95.12 101 ALA A C 1
ATOM 817 O O . ALA A 1 101 ? 25.872 2.265 -38.927 1.00 95.12 101 ALA A O 1
ATOM 818 N N . VAL A 1 102 ? 25.049 3.315 -37.127 1.00 94.75 102 VAL A N 1
ATOM 819 C CA . VAL A 1 102 ? 25.259 4.678 -37.648 1.00 94.75 102 VAL A CA 1
ATOM 820 C C . VAL A 1 102 ? 26.740 4.965 -37.907 1.00 94.75 102 VAL A C 1
ATOM 822 O O . VAL A 1 102 ? 27.077 5.572 -38.922 1.00 94.75 102 VAL A O 1
ATOM 825 N N . ARG A 1 103 ? 27.644 4.530 -37.018 1.00 93.88 103 ARG A N 1
ATOM 826 C CA . ARG A 1 103 ? 29.095 4.689 -37.224 1.00 93.88 103 ARG A CA 1
ATOM 827 C C . ARG A 1 103 ? 29.593 3.906 -38.437 1.00 93.88 103 ARG A C 1
ATOM 829 O O . ARG A 1 103 ? 30.331 4.472 -39.237 1.00 93.88 103 ARG A O 1
ATOM 836 N N . LEU A 1 104 ? 29.173 2.650 -38.587 1.00 95.06 104 LEU A N 1
ATOM 837 C CA . LEU A 1 104 ? 29.538 1.812 -39.732 1.00 95.06 104 LEU A CA 1
ATOM 838 C C . LEU A 1 104 ? 28.982 2.376 -41.038 1.00 95.06 104 LEU A C 1
ATOM 840 O O . LEU A 1 104 ? 29.726 2.501 -42.003 1.00 95.06 104 LEU A O 1
ATOM 844 N N . ALA A 1 105 ? 27.717 2.804 -41.045 1.00 92.88 105 ALA A N 1
ATOM 845 C CA . ALA A 1 105 ? 27.128 3.482 -42.190 1.00 92.88 105 ALA A CA 1
ATOM 846 C C . ALA A 1 105 ? 27.948 4.728 -42.550 1.00 92.88 105 ALA A C 1
ATOM 848 O O . ALA A 1 105 ? 28.417 4.844 -43.672 1.00 92.88 105 ALA A O 1
ATOM 849 N N . ARG A 1 106 ? 28.237 5.622 -41.596 1.00 93.06 106 ARG A N 1
ATOM 850 C CA . ARG A 1 106 ? 29.071 6.806 -41.872 1.00 93.06 106 ARG A CA 1
ATOM 851 C C . ARG A 1 106 ? 30.452 6.458 -42.433 1.00 93.06 106 ARG A C 1
ATOM 853 O O . ARG A 1 106 ? 30.919 7.173 -43.311 1.00 93.06 106 ARG A O 1
ATOM 860 N N . ALA A 1 107 ? 31.098 5.400 -41.944 1.00 91.38 107 ALA A N 1
ATOM 861 C CA . ALA A 1 107 ? 32.391 4.957 -42.464 1.00 91.38 107 ALA A CA 1
ATOM 862 C C . ALA A 1 107 ? 32.284 4.460 -43.915 1.00 91.38 107 ALA A C 1
ATOM 864 O O . ALA A 1 107 ? 33.058 4.893 -44.761 1.00 91.38 107 ALA A O 1
ATOM 865 N N . LEU A 1 108 ? 31.278 3.635 -44.219 1.00 92.06 108 LEU A N 1
ATOM 866 C CA . LEU A 1 108 ? 31.013 3.140 -45.575 1.00 92.06 108 LEU A CA 1
ATOM 867 C C . LEU A 1 108 ? 30.648 4.267 -46.549 1.00 92.06 108 LEU A C 1
ATOM 869 O O . LEU A 1 108 ? 31.081 4.278 -47.693 1.00 92.06 108 LEU A O 1
ATOM 873 N N . TRP A 1 109 ? 29.876 5.252 -46.097 1.00 90.12 109 TRP A N 1
ATOM 874 C CA . TRP A 1 109 ? 29.531 6.410 -46.921 1.00 90.12 109 TRP A CA 1
ATOM 875 C C . TRP A 1 109 ? 30.750 7.284 -47.242 1.00 90.12 109 TRP A C 1
ATOM 877 O O . TRP A 1 109 ? 30.810 7.855 -48.328 1.00 90.12 109 TRP A O 1
ATOM 887 N N . ARG A 1 110 ? 31.733 7.380 -46.334 1.00 87.81 110 ARG A N 1
ATOM 888 C CA . ARG A 1 110 ? 32.997 8.085 -46.605 1.00 87.81 110 ARG A CA 1
ATOM 889 C C . ARG A 1 110 ? 33.815 7.374 -47.679 1.00 87.81 110 ARG A C 1
ATOM 891 O O . ARG A 1 110 ? 34.187 8.016 -48.652 1.00 87.81 110 ARG A O 1
ATOM 898 N N . THR A 1 111 ? 33.990 6.059 -47.562 1.00 87.25 111 THR A N 1
ATOM 899 C CA . THR A 1 111 ? 34.774 5.285 -48.536 1.00 87.25 111 THR A CA 1
ATOM 900 C C . THR A 1 111 ? 34.123 5.247 -49.919 1.00 87.25 111 THR A C 1
ATOM 902 O O . THR A 1 111 ? 34.810 5.347 -50.930 1.00 87.25 111 THR A O 1
ATOM 905 N N . VAL A 1 112 ? 32.790 5.156 -49.993 1.00 87.88 112 VAL A N 1
ATOM 906 C CA . VAL A 1 112 ? 32.056 5.239 -51.270 1.00 87.88 112 VAL A CA 1
ATOM 907 C C . VAL A 1 112 ? 32.183 6.624 -51.905 1.00 87.88 112 VAL A C 1
ATOM 909 O O . VAL A 1 112 ? 32.249 6.729 -53.128 1.00 87.88 112 VAL A O 1
ATOM 912 N N . ARG A 1 113 ? 32.210 7.691 -51.098 1.00 84.38 113 ARG A N 1
ATOM 913 C CA . ARG A 1 113 ? 32.389 9.058 -51.599 1.00 84.38 113 ARG A CA 1
ATOM 914 C C . ARG A 1 113 ? 33.794 9.277 -52.154 1.00 84.38 113 ARG A C 1
ATOM 916 O O . ARG A 1 113 ? 33.912 9.885 -53.208 1.00 84.38 113 ARG A O 1
ATOM 923 N N . GLU A 1 114 ? 34.817 8.781 -51.465 1.00 82.88 114 GLU A N 1
ATOM 924 C CA . GLU A 1 114 ? 36.214 8.853 -51.915 1.00 82.88 114 GLU A CA 1
ATOM 925 C C . GLU A 1 114 ? 36.391 8.125 -53.258 1.00 82.88 114 GLU A C 1
ATOM 927 O O . GLU A 1 114 ? 36.871 8.725 -54.209 1.00 82.88 114 GLU A O 1
ATOM 932 N N . ARG A 1 115 ? 35.836 6.914 -53.406 1.00 77.00 115 ARG A N 1
ATOM 933 C CA . ARG A 1 115 ? 35.861 6.146 -54.671 1.00 77.00 115 ARG A CA 1
ATOM 934 C C . ARG A 1 115 ? 35.047 6.732 -55.833 1.00 77.00 115 ARG A C 1
ATOM 936 O O . ARG A 1 115 ? 35.117 6.200 -56.930 1.00 77.00 115 ARG A O 1
ATOM 943 N N . ARG A 1 116 ? 34.193 7.733 -55.596 1.00 72.75 116 ARG A N 1
ATOM 944 C CA . ARG A 1 116 ? 33.433 8.427 -56.659 1.00 72.75 116 ARG A CA 1
ATOM 945 C C . ARG A 1 116 ? 34.133 9.684 -57.173 1.00 72.75 116 ARG A C 1
ATOM 947 O O . ARG A 1 116 ? 33.639 10.272 -58.129 1.00 72.75 116 ARG A O 1
ATOM 954 N N . LEU A 1 117 ? 35.163 10.151 -56.470 1.00 68.81 117 LEU A N 1
ATOM 955 C CA . LEU A 1 117 ? 35.916 11.362 -56.805 1.00 68.81 117 LEU A CA 1
ATOM 956 C C . LEU A 1 117 ? 37.256 11.049 -57.493 1.00 68.81 117 LEU A C 1
ATOM 958 O O . LEU A 1 117 ? 37.853 11.968 -58.047 1.00 68.81 117 LEU A O 1
ATOM 962 N N . GLU A 1 118 ? 37.696 9.788 -57.449 1.00 54.97 118 GLU A N 1
ATOM 963 C CA . GLU A 1 118 ? 38.719 9.192 -58.327 1.00 54.97 118 GLU A CA 1
ATOM 964 C C . GLU A 1 118 ? 38.089 8.726 -59.647 1.00 54.97 118 GLU A C 1
ATOM 966 O O . GLU A 1 118 ? 38.750 8.893 -60.695 1.00 54.97 118 GLU A O 1
#

Organism: Alexandrium catenella (NCBI:txid2925)

Radius of gyration: 33.63 Å; chains: 1; bounding box: 65×28×94 Å

Secondary structure (DSSP, 8-state):
-HHHHHHHHHHHTT--TTSEEE-SS-EEE-TTHHHHHHHHHHH--PPPHHHHHHHHHHHHHHHHHHHHHHHHHHHHHHHHHHHHHHHHHHHHHHHHHHHHHHHHHHHHHHHHHHTTT-